Protein AF-A0A8S3FIA7-F1 (afdb_monomer_lite)

InterPro domains:
  IPR000742 EGF-like domain [PS00022] (2-13)
  IPR000742 EGF-like domain [PS00022] (63-74)
  IPR000742 EGF-like domain [PS01186] (2-13)
  IPR000742 EGF-like domain [PS50026] (1-14)
  IPR000742 EGF-like domain [PS50026] (36-75)

pLDDT: mean 72.4, std 14.85, range [44.66, 93.38]

Radius of gyration: 18.79 Å; chains: 1; bounding box: 22×50×42 Å

Secondary structure (DSSP, 8-state):
-PPPPTTEESTTS-EE-TT--SSSS-S------STTEEEPPTT-----TTPEEEEETTTEE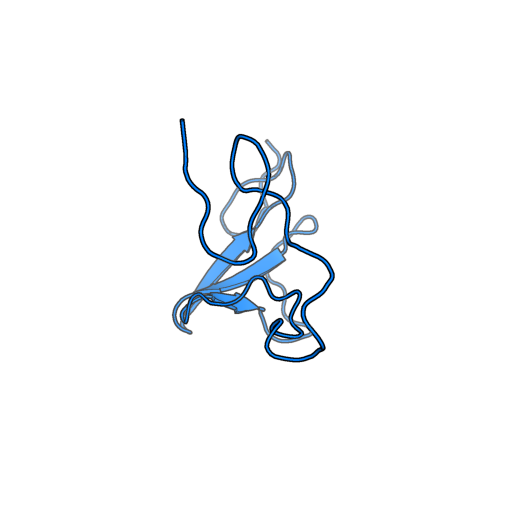EEEPPTTEESTTS-EE-

Sequence (78 aa):
MCYCLPGWMGTRCNDVRKSVPNQEIYSHKKALNSRALKACPDGVNPCLNDGSCFIFNGNQLMCACEEDYTGDLCEIQS

Organism: NCBI:txid392030

Foldseek 3Di:
DDDEDPQFDDPVRPDGDPPDDDDVPPPDPDPDPPPFKDFDPPPDQQAPDPWGWIGGNNHDIQTHEDPQFDDRRSPHGD

Structure (mmCIF, N/CA/C/O backbone):
data_AF-A0A8S3FIA7-F1
#
_entry.id   AF-A0A8S3FIA7-F1
#
loop_
_atom_site.group_PDB
_atom_site.id
_atom_site.type_symbol
_atom_site.label_atom_id
_atom_site.label_alt_id
_atom_site.label_comp_id
_atom_site.label_asym_id
_atom_site.label_entity_id
_atom_site.label_seq_id
_atom_site.pdbx_PDB_ins_code
_atom_site.Cartn_x
_atom_site.Cartn_y
_atom_site.Cartn_z
_atom_site.occupancy
_atom_site.B_iso_or_equiv
_atom_site.auth_seq_id
_atom_site.auth_comp_id
_atom_site.auth_asym_id
_atom_site.auth_atom_id
_atom_site.pdbx_PDB_model_num
ATOM 1 N N . MET A 1 1 ? 0.971 35.340 1.008 1.00 58.25 1 MET A N 1
ATOM 2 C CA . MET A 1 1 ? 0.58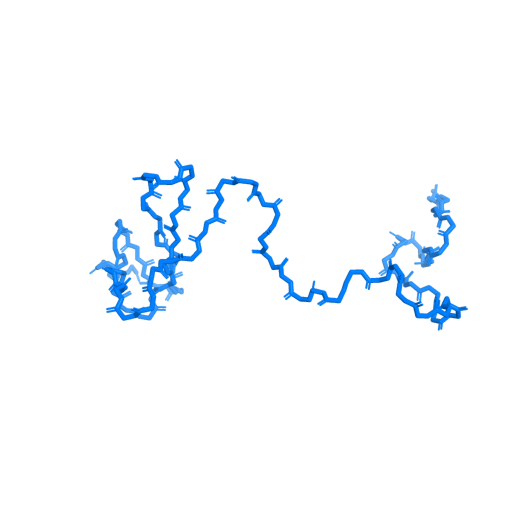5 35.243 -0.417 1.00 58.25 1 MET A CA 1
ATOM 3 C C . MET A 1 1 ? 1.510 34.246 -1.095 1.00 58.25 1 MET A C 1
ATOM 5 O O . MET A 1 1 ? 2.714 34.452 -1.021 1.00 58.25 1 MET A O 1
ATOM 9 N N . CYS A 1 2 ? 0.979 33.183 -1.704 1.00 54.62 2 CYS A N 1
ATOM 10 C CA . CYS A 1 2 ? 1.766 32.234 -2.499 1.00 54.62 2 CYS A CA 1
ATOM 11 C C . CYS A 1 2 ? 1.589 32.559 -3.985 1.00 54.62 2 CYS A C 1
ATOM 13 O O . CYS A 1 2 ? 0.461 32.766 -4.429 1.00 54.62 2 CYS A O 1
ATOM 15 N N . TYR A 1 3 ? 2.684 32.599 -4.741 1.00 66.06 3 TYR A N 1
ATOM 16 C CA . TYR A 1 3 ? 2.633 32.691 -6.198 1.00 66.06 3 TYR A CA 1
ATOM 17 C C . TYR A 1 3 ? 2.822 31.286 -6.770 1.00 66.06 3 TYR A C 1
ATOM 19 O O . TYR A 1 3 ? 3.811 30.622 -6.469 1.00 66.06 3 TYR A O 1
ATOM 27 N N . CYS A 1 4 ? 1.836 30.811 -7.529 1.00 69.19 4 CYS A N 1
ATOM 28 C CA . CYS A 1 4 ? 1.813 29.447 -8.045 1.00 69.19 4 CYS A CA 1
ATOM 29 C C . CYS A 1 4 ? 2.735 29.272 -9.253 1.00 69.19 4 CYS A C 1
ATOM 31 O O . CYS A 1 4 ? 2.907 30.188 -10.059 1.00 69.19 4 CYS A O 1
ATOM 33 N N . LEU A 1 5 ? 3.280 28.062 -9.394 1.00 67.69 5 LEU A N 1
ATOM 34 C CA . LEU A 1 5 ? 4.024 27.666 -10.585 1.00 67.69 5 LEU A CA 1
ATOM 35 C C . LEU A 1 5 ? 3.104 27.625 -11.821 1.00 67.69 5 LEU A C 1
ATOM 37 O O . LEU A 1 5 ? 1.903 27.365 -11.684 1.00 67.69 5 LEU A O 1
ATOM 41 N N . PRO A 1 6 ? 3.646 27.847 -13.034 1.00 64.00 6 PRO A N 1
ATOM 42 C CA . PRO A 1 6 ? 2.861 27.852 -14.264 1.00 64.00 6 PRO A CA 1
ATOM 43 C C . PRO A 1 6 ? 2.067 26.549 -14.435 1.00 64.00 6 PRO A C 1
ATOM 45 O O . PRO A 1 6 ? 2.640 25.465 -14.478 1.00 64.00 6 PRO A O 1
ATOM 48 N N . GLY A 1 7 ? 0.738 26.662 -14.509 1.00 61.28 7 GLY A N 1
ATOM 49 C CA . GLY A 1 7 ? -0.185 25.523 -14.624 1.00 61.28 7 GLY A CA 1
ATOM 50 C C . GLY A 1 7 ? -1.001 25.232 -13.362 1.00 61.28 7 GLY A C 1
ATOM 51 O O . GLY A 1 7 ? -2.031 24.564 -13.464 1.00 61.28 7 GLY A O 1
ATOM 52 N N . TRP A 1 8 ? -0.611 25.802 -12.219 1.00 73.94 8 TRP A N 1
ATOM 53 C CA . TRP A 1 8 ? -1.297 25.661 -10.935 1.00 73.94 8 TRP A CA 1
ATOM 54 C C . TRP A 1 8 ? -2.004 26.957 -10.531 1.00 73.94 8 TRP A C 1
ATOM 56 O O . TRP A 1 8 ? -1.530 28.058 -10.814 1.00 73.94 8 TRP A O 1
ATOM 66 N N . MET A 1 9 ? -3.153 26.834 -9.873 1.00 75.06 9 MET A N 1
ATOM 67 C CA . MET A 1 9 ? -3.989 27.957 -9.460 1.00 75.06 9 MET A CA 1
ATOM 68 C C . MET A 1 9 ? -4.672 27.707 -8.109 1.00 75.06 9 MET A C 1
ATOM 70 O O . MET A 1 9 ? -4.635 26.608 -7.556 1.00 75.06 9 MET A O 1
ATOM 74 N N . GLY A 1 10 ? -5.294 28.758 -7.580 1.00 71.00 10 GLY A N 1
ATOM 75 C CA . GLY A 1 10 ? -5.954 28.760 -6.277 1.00 71.00 10 GLY A CA 1
ATOM 76 C C . GLY A 1 10 ? -5.103 29.434 -5.204 1.00 71.00 10 GLY A C 1
ATOM 77 O O . GLY A 1 10 ? -3.896 29.607 -5.353 1.00 71.00 10 GLY A O 1
ATOM 78 N N . THR A 1 11 ? -5.731 29.809 -4.089 1.00 73.94 11 THR A N 1
ATOM 79 C CA . THR A 1 11 ? -5.060 30.506 -2.970 1.00 73.94 11 THR A CA 1
ATOM 80 C C . THR A 1 11 ? -3.937 29.682 -2.336 1.00 73.94 11 THR A C 1
ATOM 82 O O . THR A 1 11 ? -3.061 30.238 -1.674 1.00 73.94 11 THR A O 1
ATOM 85 N N . ARG A 1 12 ? -3.962 28.363 -2.565 1.00 75.50 12 ARG A N 1
ATOM 86 C CA . ARG A 1 12 ? -2.951 27.387 -2.143 1.00 75.50 12 ARG A CA 1
ATOM 87 C C . ARG A 1 12 ? -2.317 26.598 -3.300 1.00 75.50 12 ARG A C 1
ATOM 89 O O . ARG A 1 12 ? -1.569 25.675 -3.023 1.00 75.50 12 ARG A O 1
ATOM 96 N N . CYS A 1 13 ? -2.587 26.950 -4.562 1.00 71.50 13 CYS A N 1
ATOM 97 C CA . CYS A 1 13 ? -2.027 26.276 -5.745 1.00 71.50 13 CYS A CA 1
ATOM 98 C C . CYS A 1 13 ? -2.389 24.782 -5.893 1.00 71.50 13 CYS A C 1
ATOM 100 O O . CYS A 1 13 ? -1.558 24.012 -6.359 1.00 71.50 13 CYS A O 1
ATOM 102 N N . ASN A 1 14 ? -3.602 24.369 -5.507 1.00 73.38 14 ASN A N 1
ATOM 103 C CA . ASN A 1 14 ? -4.034 22.961 -5.555 1.00 73.38 14 ASN A CA 1
ATOM 104 C C . ASN A 1 14 ? -4.833 22.592 -6.818 1.00 73.38 14 ASN A C 1
ATOM 106 O O . ASN A 1 14 ? -5.116 21.416 -7.034 1.00 73.38 14 ASN A O 1
ATOM 110 N N . ASP A 1 15 ? -5.181 23.569 -7.656 1.00 72.81 15 ASP A N 1
ATOM 111 C CA . ASP A 1 15 ? -5.999 23.356 -8.851 1.00 72.81 15 ASP A CA 1
ATOM 112 C C . ASP A 1 15 ? -5.149 23.470 -10.125 1.00 72.81 15 ASP A C 1
ATOM 114 O O . ASP A 1 15 ? -4.291 24.345 -10.228 1.00 72.81 15 ASP A O 1
ATOM 118 N N . VAL A 1 16 ? -5.405 22.631 -11.135 1.00 64.56 16 VAL A N 1
ATOM 119 C CA . VAL A 1 16 ? -4.646 22.612 -12.404 1.00 64.56 16 VAL A CA 1
ATOM 120 C C . VAL A 1 16 ? -5.453 23.264 -13.534 1.00 64.56 16 VAL A C 1
ATOM 122 O O . VAL A 1 16 ? -6.655 23.015 -13.682 1.00 64.56 16 VAL A O 1
ATOM 125 N N . ARG A 1 17 ? -4.818 24.101 -14.372 1.00 61.31 17 ARG A N 1
ATOM 126 C CA . ARG A 1 17 ? -5.487 24.719 -15.537 1.00 61.31 17 ARG A CA 1
ATOM 127 C C . ARG A 1 17 ? -5.768 23.667 -16.614 1.00 61.31 17 ARG A C 1
ATOM 129 O O . ARG A 1 17 ? -4.858 23.171 -17.266 1.00 61.31 17 ARG A O 1
ATOM 136 N N . LYS A 1 18 ? -7.054 23.392 -16.850 1.00 50.19 18 LYS A N 1
ATOM 137 C CA . LYS A 1 18 ? -7.589 22.373 -17.780 1.00 50.19 18 LYS A CA 1
ATOM 138 C C . LYS A 1 18 ? -7.257 22.580 -19.276 1.00 50.19 18 LYS A C 1
ATOM 140 O O . LYS A 1 18 ? -7.767 21.843 -20.107 1.00 50.19 18 LYS A O 1
ATOM 145 N N . SER A 1 19 ? -6.446 23.577 -19.639 1.00 48.75 19 SER A N 1
ATOM 146 C CA . SER A 1 19 ? -6.162 23.976 -21.028 1.00 48.75 19 SER A CA 1
ATOM 147 C C . SER A 1 19 ? -4.821 23.467 -21.575 1.00 48.75 19 SER A C 1
ATOM 149 O O . SER A 1 19 ? -4.354 23.991 -22.582 1.00 48.75 19 SER A O 1
ATOM 151 N N . VAL A 1 20 ? -4.170 22.501 -20.916 1.00 49.50 20 VAL A N 1
ATOM 152 C CA . VAL A 1 20 ? -2.949 21.865 -21.440 1.00 49.50 20 VAL A CA 1
ATOM 153 C C . VAL A 1 20 ? -3.347 20.679 -22.336 1.00 49.50 20 VAL A C 1
ATOM 155 O O . VAL A 1 20 ? -3.991 19.751 -21.839 1.00 49.50 20 VAL A O 1
ATOM 158 N N . PRO A 1 21 ? -3.005 20.688 -23.640 1.00 45.72 21 PRO A N 1
ATOM 159 C CA . PRO A 1 21 ? -3.301 19.592 -24.555 1.00 45.72 21 PRO A CA 1
ATOM 160 C C . PRO A 1 21 ? -2.399 18.385 -24.266 1.00 45.72 21 PRO A C 1
ATOM 162 O O . PRO A 1 21 ? -1.180 18.482 -24.296 1.00 45.72 21 PRO A O 1
ATOM 165 N N . ASN A 1 22 ? -3.064 17.280 -23.948 1.00 44.66 22 ASN A N 1
ATOM 166 C CA . ASN A 1 22 ? -2.667 15.875 -23.875 1.00 44.66 22 ASN A CA 1
ATOM 167 C C . ASN A 1 22 ? -1.169 15.467 -23.957 1.00 44.66 22 ASN A C 1
ATOM 169 O O . ASN A 1 22 ? -0.508 15.641 -24.975 1.00 44.66 2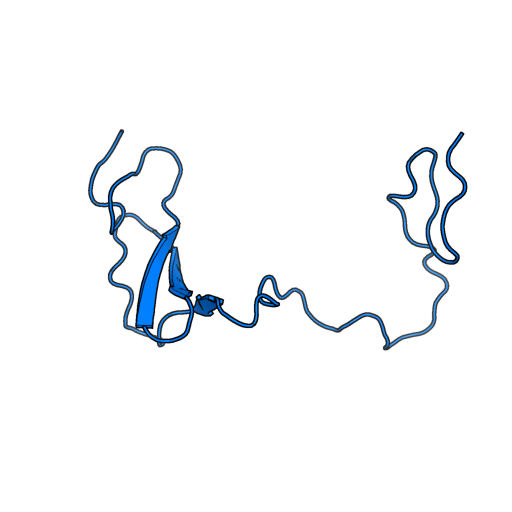2 ASN A O 1
ATOM 173 N N . GLN A 1 23 ? -0.763 14.718 -22.917 1.00 55.62 23 GLN A N 1
ATOM 174 C CA . GLN A 1 23 ? 0.359 13.760 -22.840 1.00 55.62 23 GLN A CA 1
ATOM 175 C C . GLN A 1 23 ? 1.781 14.258 -22.515 1.00 55.62 23 GLN A C 1
ATOM 177 O O . GLN A 1 23 ? 2.760 13.683 -22.963 1.00 55.62 23 GLN A O 1
ATOM 182 N N . GLU A 1 24 ? 1.888 15.172 -21.549 1.00 46.12 24 GLU A N 1
ATOM 183 C CA . GLU A 1 24 ? 2.768 14.971 -20.373 1.00 46.12 24 GLU A CA 1
ATOM 184 C C . GLU A 1 24 ? 1.985 15.181 -19.064 1.00 46.12 24 GLU A C 1
ATOM 186 O O . GLU A 1 24 ? 2.455 15.700 -18.058 1.00 46.12 24 GLU A O 1
ATOM 191 N N . ILE A 1 25 ? 0.735 14.727 -19.067 1.00 57.44 25 ILE A N 1
ATOM 192 C CA . ILE A 1 25 ? 0.097 14.254 -17.845 1.00 57.44 25 ILE A CA 1
ATOM 193 C C . ILE A 1 25 ? 0.438 12.770 -17.852 1.00 57.44 25 ILE A C 1
ATOM 195 O O . ILE A 1 25 ? -0.100 12.047 -18.692 1.00 57.44 25 ILE A O 1
ATOM 199 N N . TYR A 1 26 ? 1.393 12.325 -17.027 1.00 49.41 26 TYR A N 1
ATOM 200 C CA . TYR A 1 26 ? 1.678 10.896 -16.870 1.00 49.41 26 TYR A CA 1
ATOM 201 C C . TYR A 1 26 ? 0.337 10.164 -16.768 1.00 49.41 26 TYR A C 1
ATOM 203 O O . TYR A 1 26 ? -0.447 10.436 -15.859 1.00 49.41 26 TYR A O 1
ATOM 211 N N . SER A 1 27 ? 0.046 9.277 -17.721 1.00 51.72 27 SER A N 1
ATOM 212 C CA . SER A 1 27 ? -1.200 8.502 -17.773 1.00 51.72 27 SER A CA 1
ATOM 213 C C . SER A 1 27 ? -1.200 7.397 -16.709 1.00 51.72 27 SER A C 1
ATOM 215 O O . SER A 1 27 ? -1.420 6.219 -16.961 1.00 51.72 27 SER A O 1
ATOM 217 N N . HIS A 1 28 ? -0.902 7.776 -15.475 1.00 47.94 28 HIS A N 1
ATOM 218 C CA . HIS A 1 28 ? -0.757 6.883 -14.357 1.00 47.94 28 HIS A CA 1
ATOM 219 C C . HIS A 1 28 ? -1.421 7.530 -13.146 1.00 47.94 28 HIS A C 1
ATOM 221 O O . HIS A 1 28 ? -0.791 8.214 -12.344 1.00 47.94 28 HIS A O 1
ATOM 227 N N . LYS A 1 29 ? -2.684 7.166 -12.919 1.00 50.38 29 LYS A N 1
ATOM 228 C CA . LYS A 1 29 ? -3.004 6.655 -11.585 1.00 50.38 29 LYS A CA 1
ATOM 229 C C . LYS A 1 29 ? -1.996 5.535 -11.296 1.00 50.38 29 LYS A C 1
ATOM 231 O O . LYS A 1 29 ? -2.172 4.410 -11.749 1.00 50.38 29 LYS A O 1
ATOM 236 N N . LYS A 1 30 ? -0.887 5.865 -10.643 1.00 48.44 30 LYS A N 1
ATOM 237 C CA . LYS A 1 30 ? 0.064 4.894 -10.108 1.00 48.44 30 LYS A CA 1
ATOM 238 C C . LYS A 1 30 ? 0.676 5.506 -8.863 1.00 48.44 30 LYS A C 1
ATOM 240 O O . LYS A 1 30 ? 1.563 6.348 -8.948 1.00 48.44 30 LYS A O 1
ATOM 245 N N . ALA A 1 31 ? 0.224 5.061 -7.702 1.00 47.22 31 ALA A N 1
ATOM 246 C CA . ALA A 1 31 ? 0.983 5.240 -6.478 1.00 47.22 31 ALA A CA 1
ATOM 247 C C . ALA A 1 31 ? 2.135 4.221 -6.459 1.00 47.22 31 ALA A C 1
ATOM 249 O O . ALA A 1 31 ? 2.112 3.320 -5.648 1.00 47.22 31 ALA A O 1
ATOM 250 N N . LEU A 1 32 ? 3.099 4.302 -7.386 1.00 54.44 32 LEU A N 1
ATOM 251 C CA . LEU A 1 32 ? 4.368 3.553 -7.332 1.00 54.44 32 LEU A CA 1
ATOM 252 C C . LEU A 1 32 ? 5.444 4.320 -8.127 1.00 54.44 32 LEU A C 1
ATOM 254 O O . LEU A 1 32 ? 5.816 3.942 -9.239 1.00 54.44 32 LEU A O 1
ATOM 258 N N . ASN A 1 33 ? 5.925 5.423 -7.551 1.00 50.03 33 ASN A N 1
ATOM 259 C CA . ASN A 1 33 ? 7.281 5.935 -7.780 1.00 50.03 33 ASN A CA 1
ATOM 260 C C . ASN A 1 33 ? 7.959 6.187 -6.424 1.00 50.03 33 ASN A C 1
ATOM 262 O O . ASN A 1 33 ? 8.396 7.284 -6.093 1.00 50.03 33 ASN A O 1
ATOM 266 N N . SER A 1 34 ? 8.057 5.135 -5.626 1.00 50.97 34 SER A N 1
ATOM 267 C CA . SER A 1 34 ? 9.319 4.885 -4.954 1.00 50.97 34 SER A CA 1
ATOM 268 C C . SER A 1 34 ? 9.961 3.767 -5.765 1.00 50.97 34 SER A C 1
ATOM 270 O O . SER A 1 34 ? 9.326 2.749 -6.024 1.00 50.97 34 SER A O 1
ATOM 272 N N . ARG A 1 35 ? 11.213 3.914 -6.201 1.00 58.00 35 ARG A N 1
ATOM 273 C CA . ARG A 1 35 ? 11.967 2.841 -6.890 1.00 58.00 35 ARG A CA 1
ATOM 274 C C . ARG A 1 35 ? 12.168 1.574 -6.036 1.00 58.00 35 ARG A C 1
ATOM 276 O O . ARG A 1 35 ? 12.906 0.680 -6.426 1.00 58.00 35 ARG A O 1
ATOM 283 N N . ALA A 1 36 ? 11.515 1.519 -4.886 1.00 62.56 36 ALA A N 1
ATOM 284 C CA . ALA A 1 36 ? 11.660 0.520 -3.868 1.00 62.56 36 ALA A CA 1
ATOM 285 C C . ALA A 1 36 ? 10.365 -0.273 -3.645 1.00 62.56 36 ALA A C 1
ATOM 287 O O . ALA A 1 36 ? 10.491 -1.461 -3.416 1.00 62.56 36 ALA A O 1
ATOM 288 N N . LEU A 1 37 ? 9.150 0.290 -3.750 1.00 68.19 37 LEU A N 1
ATOM 289 C CA . LEU A 1 37 ? 7.908 -0.428 -3.408 1.00 68.19 37 LEU A CA 1
ATOM 290 C C . LEU A 1 37 ? 7.252 -1.066 -4.654 1.00 68.19 37 LEU A C 1
ATOM 292 O O . LEU A 1 37 ? 6.990 -0.384 -5.642 1.00 68.19 37 LEU A O 1
ATOM 296 N N . LYS A 1 38 ? 6.984 -2.373 -4.631 1.00 83.00 38 LYS A N 1
ATOM 297 C CA . LYS A 1 38 ? 6.371 -3.161 -5.718 1.00 83.00 38 LYS A CA 1
ATOM 298 C C . LYS A 1 38 ? 5.233 -4.010 -5.153 1.00 83.00 38 LYS A C 1
ATOM 300 O O . LYS A 1 38 ? 5.409 -4.580 -4.095 1.00 83.00 38 LYS A O 1
ATOM 305 N N . ALA A 1 39 ? 4.097 -4.142 -5.832 1.00 80.00 39 ALA A N 1
ATOM 306 C CA . ALA A 1 39 ? 3.058 -5.078 -5.389 1.00 80.00 39 ALA A CA 1
ATOM 307 C C . ALA A 1 39 ? 3.561 -6.537 -5.408 1.00 80.00 39 ALA A C 1
ATOM 309 O O . ALA A 1 39 ? 4.446 -6.888 -6.200 1.00 80.00 39 ALA A O 1
ATOM 310 N N . CYS A 1 40 ? 3.005 -7.373 -4.536 1.00 82.00 40 CYS A N 1
ATOM 311 C CA . CYS A 1 40 ? 3.319 -8.801 -4.508 1.00 82.00 40 CYS A CA 1
ATOM 312 C C . CYS A 1 40 ? 2.847 -9.506 -5.797 1.00 82.00 40 CYS A C 1
ATOM 314 O O . CYS A 1 40 ? 1.967 -8.984 -6.484 1.00 82.00 40 CYS A O 1
ATOM 316 N N . PRO A 1 41 ? 3.463 -10.641 -6.187 1.00 82.06 41 PRO A N 1
ATOM 317 C CA . PRO A 1 41 ? 3.055 -11.385 -7.377 1.00 82.06 41 PRO A CA 1
ATOM 318 C C . PRO A 1 41 ? 1.580 -11.796 -7.313 1.00 82.06 41 PRO A C 1
ATOM 320 O O . PRO A 1 41 ? 1.080 -12.152 -6.245 1.00 82.06 41 PRO A O 1
ATOM 323 N N . ASP A 1 42 ? 0.904 -11.792 -8.462 1.00 79.56 42 ASP A N 1
ATOM 324 C CA . ASP A 1 42 ? -0.503 -12.184 -8.550 1.00 79.56 42 ASP A CA 1
ATOM 325 C C . ASP A 1 42 ? -0.711 -13.601 -7.985 1.00 79.56 42 ASP A C 1
ATOM 327 O O . ASP A 1 42 ? -0.013 -14.546 -8.359 1.00 79.56 42 ASP A O 1
ATOM 331 N N . GLY A 1 43 ? -1.659 -13.743 -7.053 1.00 74.19 43 GLY A N 1
ATOM 332 C CA . GLY A 1 43 ? -1.961 -15.010 -6.375 1.00 74.19 43 GLY A CA 1
ATOM 333 C C . GLY A 1 43 ? -1.115 -15.316 -5.132 1.00 74.19 43 GLY A C 1
ATOM 334 O O . GLY A 1 43 ? -1.338 -16.349 -4.505 1.00 74.19 43 GLY A O 1
ATOM 335 N N . VAL A 1 44 ? -0.187 -14.434 -4.742 1.00 78.50 44 VAL A N 1
ATOM 336 C CA . VAL A 1 44 ? 0.607 -14.567 -3.509 1.00 78.50 44 VAL A CA 1
ATOM 337 C C . VAL A 1 44 ? 0.451 -13.303 -2.663 1.00 78.50 44 VAL A C 1
ATOM 339 O O . VAL A 1 44 ? 1.243 -12.367 -2.762 1.00 78.50 44 VAL A O 1
ATOM 342 N N . ASN A 1 45 ? -0.585 -13.285 -1.821 1.00 84.31 45 ASN A N 1
ATOM 343 C CA . ASN A 1 45 ? -0.773 -12.265 -0.792 1.00 84.31 45 ASN A CA 1
ATOM 344 C C . ASN A 1 45 ? -0.659 -12.912 0.607 1.00 84.31 45 ASN A C 1
ATOM 346 O O . ASN A 1 45 ? -1.587 -13.605 1.017 1.00 84.31 45 ASN A O 1
ATOM 350 N N . PRO A 1 46 ? 0.469 -12.742 1.320 1.00 87.81 46 PRO A N 1
ATOM 351 C CA . PRO A 1 46 ? 0.627 -13.190 2.702 1.00 87.81 46 PRO A CA 1
ATOM 352 C C . PRO A 1 46 ? -0.115 -12.312 3.725 1.00 87.81 46 PRO A C 1
ATOM 354 O O . PRO A 1 46 ? -0.255 -12.739 4.867 1.00 87.81 46 PRO A O 1
ATOM 357 N N . CYS A 1 47 ? -0.565 -11.110 3.352 1.00 90.75 47 CYS A N 1
ATOM 358 C CA . CYS A 1 47 ? -1.322 -10.228 4.236 1.00 90.75 47 CYS A CA 1
ATOM 359 C C . CYS A 1 47 ? -2.750 -10.763 4.421 1.00 90.75 47 CYS A C 1
ATOM 361 O O . CYS A 1 47 ? -3.416 -11.134 3.452 1.00 90.75 47 CYS A O 1
ATOM 363 N N . LEU A 1 48 ? -3.214 -10.797 5.667 1.00 90.00 48 LEU A N 1
ATOM 364 C CA . LEU A 1 48 ? -4.541 -11.250 6.076 1.00 90.00 48 LEU A CA 1
ATOM 365 C C . LEU A 1 48 ? -5.518 -10.068 6.184 1.00 90.00 48 LEU A C 1
ATOM 367 O O . LEU A 1 48 ? -5.120 -8.913 6.045 1.00 90.00 48 LEU A O 1
ATOM 371 N N . ASN A 1 49 ? -6.799 -10.370 6.422 1.00 89.75 49 ASN A N 1
ATOM 372 C CA . ASN A 1 49 ? -7.855 -9.383 6.700 1.00 89.75 49 ASN A CA 1
ATOM 373 C C . ASN A 1 49 ? -7.920 -8.235 5.673 1.00 89.75 49 ASN A C 1
ATOM 375 O O . ASN A 1 49 ? -7.866 -7.064 6.029 1.00 89.75 49 ASN A O 1
ATOM 379 N N . ASP A 1 50 ? -7.976 -8.592 4.385 1.00 84.06 50 ASP A N 1
ATOM 380 C CA . ASP A 1 50 ? -8.006 -7.655 3.248 1.00 84.06 50 ASP A CA 1
ATOM 381 C C . ASP A 1 50 ? -6.805 -6.688 3.161 1.00 84.06 50 ASP A C 1
ATOM 383 O O 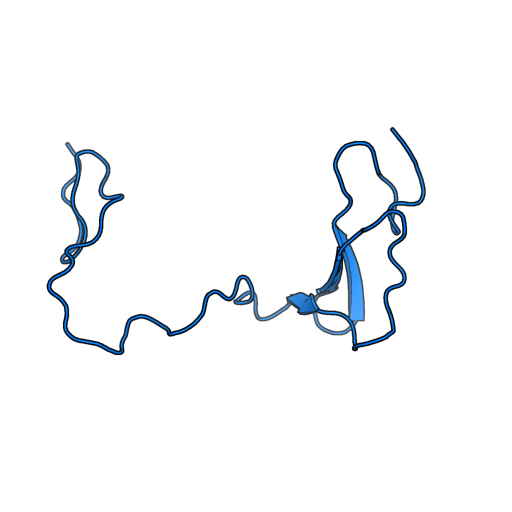. ASP A 1 50 ? -6.829 -5.685 2.443 1.00 84.06 50 ASP A O 1
ATOM 387 N N . GLY A 1 51 ? -5.690 -7.038 3.810 1.00 84.75 51 GLY A N 1
ATOM 388 C CA . GLY A 1 51 ? -4.439 -6.297 3.722 1.00 84.75 51 GLY A CA 1
ATOM 389 C C . GLY A 1 51 ? -3.842 -6.277 2.309 1.00 84.75 51 GLY A C 1
ATOM 390 O O . GLY A 1 51 ? -3.814 -7.275 1.580 1.00 84.75 51 GLY A O 1
ATOM 391 N N . SER A 1 52 ? -3.295 -5.125 1.922 1.00 84.25 52 SER A N 1
ATOM 392 C CA . SER A 1 52 ? -2.602 -4.941 0.644 1.00 84.25 52 SER A CA 1
ATOM 393 C C . SER A 1 52 ? -1.110 -5.250 0.763 1.00 84.25 52 SER A C 1
ATOM 395 O O . SER A 1 52 ? -0.427 -4.729 1.642 1.00 84.25 52 SER A O 1
ATOM 397 N N . CYS A 1 53 ? -0.586 -6.061 -0.159 1.00 86.94 53 CYS A N 1
ATOM 398 C CA . CYS A 1 53 ? 0.790 -6.553 -0.107 1.00 86.94 53 CYS A CA 1
ATOM 399 C C . CYS A 1 53 ? 1.760 -5.799 -1.008 1.00 86.94 53 CYS A C 1
ATOM 401 O O . CYS A 1 53 ? 1.538 -5.640 -2.216 1.00 86.94 53 CYS A O 1
ATOM 403 N N . PHE A 1 54 ? 2.903 -5.440 -0.426 1.00 85.69 54 PHE A N 1
ATOM 404 C CA . PHE A 1 54 ? 3.983 -4.745 -1.100 1.00 85.69 54 PHE A CA 1
ATOM 405 C C . PHE A 1 54 ? 5.357 -5.332 -0.747 1.00 85.69 54 PHE A C 1
ATOM 407 O O . PHE A 1 54 ? 5.583 -5.868 0.328 1.00 85.69 54 PHE A O 1
ATOM 414 N N . ILE A 1 55 ? 6.305 -5.203 -1.666 1.00 82.31 55 ILE A N 1
ATOM 415 C CA . ILE A 1 55 ? 7.704 -5.594 -1.556 1.00 82.31 55 ILE A CA 1
ATOM 416 C C . ILE A 1 55 ? 8.538 -4.330 -1.727 1.00 82.31 55 ILE A C 1
ATOM 418 O O . ILE A 1 55 ? 8.559 -3.731 -2.801 1.00 82.31 55 ILE A O 1
ATOM 422 N N . PHE A 1 56 ? 9.236 -3.936 -0.674 1.00 77.06 56 PHE A N 1
ATOM 423 C CA . PHE A 1 56 ? 10.189 -2.845 -0.643 1.00 77.06 56 PHE A CA 1
ATOM 424 C C . PHE A 1 56 ? 11.613 -3.343 -0.954 1.00 77.06 56 PHE A C 1
ATOM 426 O O . PHE A 1 56 ? 12.053 -4.374 -0.447 1.00 77.06 56 PHE A O 1
ATOM 433 N N . ASN A 1 57 ? 12.351 -2.636 -1.814 1.00 71.25 57 ASN A N 1
ATOM 434 C CA . ASN A 1 57 ? 13.722 -2.956 -2.240 1.00 71.25 57 ASN A CA 1
ATOM 435 C C . ASN A 1 57 ? 13.926 -4.418 -2.696 1.00 71.25 57 ASN A C 1
ATOM 437 O O . ASN A 1 57 ? 14.995 -4.991 -2.508 1.00 71.25 57 ASN A O 1
ATOM 441 N N . GLY A 1 58 ? 12.895 -5.040 -3.278 1.00 68.81 58 GLY A N 1
ATOM 442 C CA . GLY A 1 58 ? 12.947 -6.403 -3.823 1.00 68.81 58 GLY A CA 1
ATOM 443 C C . GLY A 1 58 ? 12.879 -7.545 -2.800 1.00 68.81 58 GLY A C 1
ATOM 444 O O . GLY A 1 58 ? 12.492 -8.643 -3.189 1.00 68.81 58 GLY A O 1
ATOM 445 N N . ASN A 1 59 ? 13.166 -7.294 -1.518 1.00 75.88 59 ASN A N 1
ATOM 446 C CA . ASN A 1 59 ? 13.267 -8.346 -0.498 1.00 75.88 59 ASN A CA 1
ATOM 447 C C . ASN A 1 59 ? 12.432 -8.103 0.765 1.00 75.88 59 ASN A C 1
ATOM 449 O O . ASN A 1 59 ? 12.255 -9.033 1.548 1.00 75.88 59 ASN A O 1
ATOM 453 N N . GLN A 1 60 ? 11.943 -6.887 1.000 1.00 81.69 60 GLN A N 1
ATOM 454 C CA . GLN A 1 60 ? 11.255 -6.560 2.244 1.00 81.69 60 GLN A CA 1
ATOM 455 C C . GLN A 1 60 ? 9.744 -6.553 2.040 1.00 81.69 60 GLN A C 1
ATOM 457 O O . GLN A 1 60 ? 9.206 -5.656 1.405 1.00 81.69 60 GLN A O 1
ATOM 462 N N . LEU A 1 61 ? 9.059 -7.557 2.574 1.00 85.56 61 LEU A N 1
ATOM 463 C CA . LEU A 1 61 ? 7.602 -7.626 2.564 1.00 85.56 61 LEU A CA 1
ATOM 464 C C . LEU A 1 61 ? 7.010 -6.561 3.500 1.00 85.56 61 LEU A C 1
ATOM 466 O O . LEU A 1 61 ? 7.496 -6.374 4.613 1.00 85.56 61 LEU A O 1
ATOM 470 N N . MET A 1 62 ? 5.963 -5.882 3.048 1.00 83.94 62 MET A N 1
ATOM 471 C CA . MET A 1 62 ? 5.181 -4.925 3.821 1.00 83.94 62 MET A CA 1
ATOM 472 C C . MET A 1 62 ? 3.695 -5.113 3.524 1.00 83.94 62 MET A C 1
ATOM 474 O O . MET A 1 62 ? 3.288 -5.091 2.360 1.00 83.94 62 MET A O 1
ATOM 478 N N . CYS A 1 63 ? 2.895 -5.237 4.578 1.00 88.12 63 CYS A N 1
ATOM 479 C CA . CYS A 1 63 ? 1.443 -5.277 4.501 1.00 88.12 63 CYS A CA 1
ATOM 480 C C . CYS A 1 63 ? 0.857 -3.923 4.905 1.00 88.12 63 CYS A C 1
ATOM 482 O O . CYS A 1 63 ? 1.244 -3.348 5.920 1.00 88.12 63 CYS A O 1
ATOM 484 N N . ALA A 1 64 ? -0.059 -3.397 4.097 1.00 85.81 64 ALA A N 1
ATOM 485 C CA . ALA A 1 64 ? -0.907 -2.279 4.486 1.00 85.81 64 ALA A CA 1
ATOM 486 C C . ALA A 1 64 ? -2.243 -2.842 4.969 1.00 85.81 64 ALA A C 1
ATOM 488 O O . ALA A 1 64 ? -2.995 -3.399 4.169 1.00 85.81 64 ALA A O 1
ATOM 489 N N . CYS A 1 65 ? -2.487 -2.725 6.269 1.00 88.56 65 CYS A N 1
ATOM 490 C CA . CYS A 1 65 ? -3.677 -3.244 6.930 1.00 88.56 65 CYS A CA 1
ATOM 491 C C . CYS A 1 65 ? -4.848 -2.267 6.833 1.00 88.56 65 CYS A C 1
ATOM 493 O O . CYS A 1 65 ? -4.637 -1.056 6.736 1.00 88.56 65 CYS A O 1
ATOM 495 N N . GLU A 1 66 ? -6.062 -2.813 6.865 1.00 86.31 66 GLU A N 1
ATOM 496 C CA . GLU A 1 66 ? -7.286 -2.029 7.027 1.00 86.31 66 GLU A CA 1
ATOM 497 C C . GLU A 1 66 ? -7.401 -1.437 8.435 1.00 86.31 66 GLU A C 1
ATOM 499 O O . GLU A 1 66 ? -6.702 -1.851 9.368 1.00 86.31 66 GLU A O 1
ATOM 504 N N . GLU A 1 67 ? -8.286 -0.448 8.570 1.00 79.19 67 GLU A N 1
ATOM 505 C CA . GLU A 1 67 ? -8.634 0.133 9.869 1.00 79.19 67 GLU A CA 1
ATOM 506 C C . GLU A 1 67 ? -9.095 -1.003 10.811 1.00 79.19 67 GLU A C 1
ATOM 508 O O . GLU A 1 67 ? -9.817 -1.905 10.391 1.00 79.19 67 GLU A O 1
ATOM 513 N N . ASP A 1 68 ? -8.602 -1.008 12.053 1.00 86.69 68 ASP A N 1
ATOM 514 C CA . ASP A 1 68 ? -8.772 -2.072 13.065 1.00 86.69 68 ASP A CA 1
ATOM 515 C C . ASP A 1 68 ? -7.893 -3.332 12.913 1.00 86.69 68 ASP A C 1
ATOM 517 O O . ASP A 1 68 ? -8.010 -4.248 13.726 1.00 86.69 68 ASP A O 1
ATOM 521 N N . TYR A 1 69 ? -6.960 -3.399 11.954 1.00 90.44 69 TYR A N 1
ATOM 522 C CA . TYR A 1 69 ? -5.989 -4.502 11.863 1.00 90.44 69 TYR A CA 1
ATOM 523 C C . TYR A 1 69 ? -4.535 -4.033 11.967 1.00 90.44 69 TYR A C 1
ATOM 525 O O . TYR A 1 69 ? -4.125 -2.998 11.447 1.00 90.44 69 TYR A O 1
ATOM 533 N N . THR A 1 70 ? -3.722 -4.828 12.655 1.00 87.19 70 THR A N 1
ATOM 534 C CA . THR A 1 70 ? -2.310 -4.575 12.956 1.00 87.19 70 THR A CA 1
ATOM 535 C C . THR A 1 70 ? -1.510 -5.885 12.915 1.00 87.19 70 THR A C 1
ATOM 537 O O . THR A 1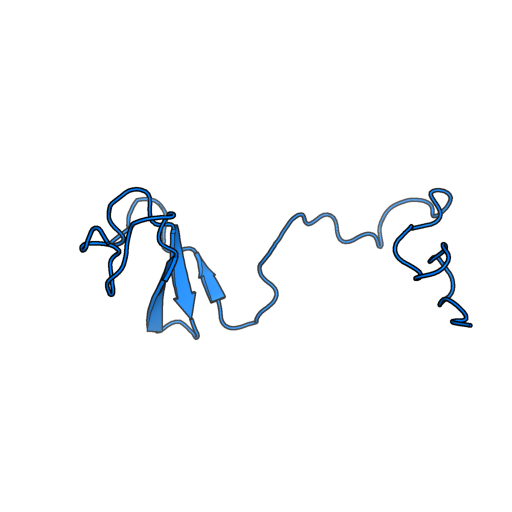 70 ? -2.071 -6.966 12.736 1.00 87.19 70 THR A O 1
ATOM 540 N N . GLY A 1 71 ? -0.187 -5.799 13.063 1.00 87.69 71 GLY A N 1
ATOM 541 C CA . GLY A 1 71 ? 0.727 -6.938 12.920 1.00 87.69 71 GLY A CA 1
ATOM 542 C C . GLY A 1 71 ? 1.444 -6.947 11.571 1.00 87.69 71 GLY A C 1
ATOM 543 O O . GLY A 1 71 ? 1.120 -6.164 10.676 1.00 87.69 71 GLY A O 1
ATOM 544 N N . ASP A 1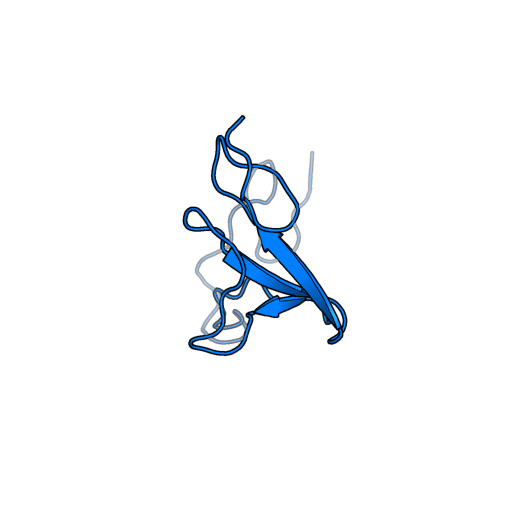 72 ? 2.443 -7.818 11.432 1.00 87.38 72 ASP A N 1
ATOM 545 C CA . ASP A 1 72 ? 3.296 -7.870 10.234 1.00 87.38 72 ASP A CA 1
ATOM 546 C C . ASP A 1 72 ? 2.520 -8.336 8.993 1.00 87.38 72 ASP A C 1
ATOM 548 O O . ASP A 1 72 ? 2.846 -7.952 7.867 1.00 87.38 72 ASP A O 1
ATOM 552 N N . LEU A 1 73 ? 1.477 -9.143 9.203 1.00 90.06 73 LEU A N 1
ATOM 553 C CA . LEU A 1 73 ? 0.581 -9.676 8.182 1.00 90.06 73 LEU A CA 1
ATOM 554 C C . LEU A 1 73 ? -0.871 -9.246 8.409 1.00 90.06 73 LEU A C 1
ATOM 556 O O . LEU A 1 73 ? -1.771 -9.868 7.851 1.00 90.06 73 LEU A O 1
ATOM 560 N N . CYS A 1 74 ? -1.121 -8.198 9.195 1.00 91.88 74 CYS A N 1
ATOM 561 C CA . CYS A 1 74 ? -2.476 -7.768 9.558 1.00 91.88 74 CYS A CA 1
ATOM 562 C C . CYS A 1 74 ? -3.276 -8.851 10.303 1.00 91.88 74 CYS A C 1
ATOM 564 O O . CYS A 1 74 ? -4.494 -8.942 10.163 1.00 91.88 74 CYS A O 1
ATOM 566 N N . GLU A 1 75 ? -2.601 -9.713 11.063 1.00 93.38 75 GLU A N 1
ATOM 567 C CA . GLU A 1 75 ? -3.189 -10.854 11.765 1.00 93.38 75 GLU A CA 1
ATOM 568 C C . GLU A 1 75 ? -3.862 -10.492 13.098 1.00 93.38 75 GLU A C 1
ATOM 570 O O . GLU A 1 75 ? -4.624 -11.296 13.638 1.00 93.38 75 GLU A O 1
ATOM 575 N N . ILE A 1 76 ? -3.593 -9.299 13.632 1.00 91.44 76 ILE A N 1
ATOM 576 C CA . ILE A 1 76 ? -4.090 -8.835 14.929 1.00 91.44 76 ILE A CA 1
ATOM 577 C C . ILE A 1 76 ? -5.203 -7.818 14.703 1.00 91.44 76 ILE A C 1
ATOM 579 O O . ILE A 1 76 ? -4.978 -6.793 14.074 1.00 91.44 76 ILE A O 1
ATOM 583 N N . GLN A 1 77 ? -6.383 -8.056 15.267 1.00 90.25 77 GLN A N 1
ATOM 584 C CA . GLN A 1 77 ? -7.448 -7.054 15.317 1.00 90.25 77 GLN A CA 1
ATOM 585 C C . GLN A 1 77 ? -7.242 -6.145 16.542 1.00 90.25 77 GLN A C 1
ATOM 587 O O . GLN A 1 77 ? -7.045 -6.660 17.647 1.00 90.25 77 GLN A O 1
ATOM 592 N N . SER A 1 78 ? -7.236 -4.825 16.342 1.00 77.31 78 SER A N 1
ATOM 593 C CA . SER A 1 78 ? -7.004 -3.799 17.371 1.00 77.31 78 SER A CA 1
ATOM 594 C C . SER A 1 78 ? -8.271 -3.045 17.754 1.00 77.31 78 SER A C 1
ATOM 596 O O . SER A 1 78 ? -9.236 -3.044 16.969 1.00 77.31 78 SER A O 1
#